Protein AF-A0A942QTT7-F1 (afdb_monomer_lite)

Foldseek 3Di:
DDDDPQVQVCVVQVDNAKDKDFLCVLVVLVLPDDDDDLEIEIEDQGDAAWDDRPNHIYGYDDDPDDDSDDDSLLSLLVCLQCLVVGPDDSVSSLVSSLVSVVVDPPVVNVVNCVGHHDPVSVVSVCVSVVD

Sequence (131 aa):
MPPTDERVVEGFLRDKAFLVFSPSSYNALGLGTTQLYNRTLVYNHKRHGVFRLGNRQFDFRVKPRFPKKLSPEFLFVDMLNNLDELAEDRDAVLVQAHSKMPTFDQPRLRKAVASFANMATRKLLRQWTGA

pLDDT: mean 93.73, std 6.2, range [53.69, 98.5]

Secondary structure (DSSP, 8-state):
-PPPHHHHHHHHHT-S--EEE-GGGGGGG-SS-------EEEEESS--EEEEETTEEEEEEE-S---SS--HHHHHHHHHHTGGG-SS-HHHHHHHHHHHGGGS-HHHHHHHHHHH--HHHHHHHHHHHT-

Structure (mmCIF, N/CA/C/O backbone):
data_AF-A0A942QTT7-F1
#
_entry.id   AF-A0A942QTT7-F1
#
loop_
_atom_site.group_PDB
_atom_site.id
_atom_site.type_symbol
_atom_site.label_atom_id
_atom_site.label_alt_id
_atom_site.label_comp_id
_atom_site.label_asym_id
_atom_site.label_entity_id
_atom_site.label_seq_id
_atom_site.pdbx_PDB_ins_code
_atom_site.Cartn_x
_atom_site.Cartn_y
_atom_site.Cartn_z
_atom_site.occupancy
_atom_site.B_iso_or_equiv
_atom_site.auth_seq_id
_atom_site.auth_comp_id
_atom_site.auth_asym_id
_atom_site.auth_atom_id
_atom_site.pdbx_PDB_model_num
ATOM 1 N N . MET A 1 1 ? 26.814 2.479 -9.575 1.00 71.56 1 MET A N 1
ATOM 2 C CA . MET A 1 1 ? 25.706 1.969 -8.735 1.00 71.56 1 MET A CA 1
ATOM 3 C C . MET A 1 1 ? 24.605 1.447 -9.646 1.00 71.56 1 MET A C 1
ATOM 5 O O . MET A 1 1 ? 24.405 2.059 -10.692 1.00 71.56 1 MET A O 1
ATOM 9 N N . PRO A 1 2 ? 23.931 0.333 -9.312 1.00 78.56 2 PRO A N 1
ATOM 10 C CA . PRO A 1 2 ? 22.769 -0.118 -10.074 1.00 78.56 2 PRO A CA 1
ATOM 11 C C . PRO A 1 2 ? 21.629 0.919 -10.003 1.00 78.56 2 PRO A C 1
ATOM 13 O O . PRO A 1 2 ? 21.565 1.686 -9.039 1.00 78.56 2 PRO A O 1
ATOM 16 N N . PRO A 1 3 ? 20.740 0.975 -11.011 1.00 85.69 3 PRO A N 1
ATOM 17 C CA . PRO A 1 3 ? 19.607 1.896 -11.008 1.00 85.69 3 PRO A CA 1
ATOM 18 C C . PRO A 1 3 ? 18.604 1.549 -9.899 1.00 85.69 3 PRO A C 1
ATOM 20 O O . PRO A 1 3 ? 18.376 0.374 -9.592 1.00 85.69 3 PRO A O 1
ATOM 23 N N . THR A 1 4 ? 17.952 2.572 -9.340 1.00 92.38 4 THR A N 1
ATOM 24 C CA . THR A 1 4 ? 16.880 2.375 -8.352 1.00 92.38 4 THR A CA 1
ATOM 25 C C . THR A 1 4 ? 15.690 1.626 -8.959 1.00 92.38 4 THR A C 1
ATOM 27 O O . THR A 1 4 ? 15.564 1.500 -10.185 1.00 92.38 4 THR A O 1
ATOM 30 N N . ASP A 1 5 ? 14.807 1.101 -8.110 1.00 92.75 5 ASP A N 1
ATOM 31 C CA . ASP A 1 5 ? 13.579 0.439 -8.557 1.00 92.75 5 ASP A CA 1
ATOM 32 C C . ASP A 1 5 ? 12.742 1.373 -9.442 1.00 92.75 5 ASP A C 1
ATOM 34 O O . ASP A 1 5 ? 12.336 0.986 -10.538 1.00 92.75 5 ASP A O 1
ATOM 38 N N . GLU A 1 6 ? 12.601 2.638 -9.043 1.00 94.38 6 GLU A N 1
ATOM 39 C CA . GLU A 1 6 ? 11.831 3.652 -9.765 1.00 94.38 6 GLU A CA 1
ATOM 40 C C . GLU A 1 6 ? 12.396 3.917 -11.159 1.00 94.38 6 GLU A C 1
ATOM 42 O O . GLU A 1 6 ? 11.639 3.998 -12.120 1.00 94.38 6 GLU A O 1
ATOM 47 N N . ARG A 1 7 ? 13.723 4.021 -11.304 1.00 94.75 7 ARG A N 1
ATOM 48 C CA . ARG A 1 7 ? 14.362 4.278 -12.608 1.00 94.75 7 ARG A CA 1
ATOM 49 C C . ARG A 1 7 ? 14.138 3.136 -13.595 1.00 94.75 7 ARG A C 1
ATOM 51 O O . ARG A 1 7 ? 13.912 3.381 -14.779 1.00 94.75 7 ARG A O 1
ATOM 58 N N . VAL A 1 8 ? 14.189 1.895 -13.116 1.00 94.75 8 VAL A N 1
ATOM 59 C CA . VAL A 1 8 ? 13.947 0.712 -13.954 1.00 94.75 8 VAL A CA 1
ATOM 60 C C . VAL A 1 8 ? 12.475 0.605 -14.342 1.00 94.75 8 VAL A C 1
ATOM 62 O O . VAL A 1 8 ? 12.168 0.369 -15.510 1.00 94.75 8 VAL A O 1
ATOM 65 N N . VAL A 1 9 ? 11.568 0.825 -13.388 1.00 96.31 9 VAL A N 1
ATOM 66 C CA . VAL A 1 9 ? 10.121 0.831 -13.637 1.00 96.31 9 VAL A CA 1
ATOM 67 C C . VAL A 1 9 ? 9.731 1.947 -14.612 1.00 96.31 9 VAL A C 1
ATOM 69 O O . VAL A 1 9 ? 8.965 1.698 -15.541 1.00 96.31 9 VAL A O 1
ATOM 72 N N . GLU A 1 10 ? 10.296 3.146 -14.464 1.00 96.62 10 GLU A N 1
ATOM 73 C CA . GLU A 1 10 ? 10.065 4.281 -15.365 1.00 96.62 10 GLU A CA 1
ATOM 74 C C . GLU A 1 10 ? 10.482 3.973 -16.803 1.00 96.62 10 GLU A C 1
ATOM 76 O O . GLU A 1 10 ? 9.7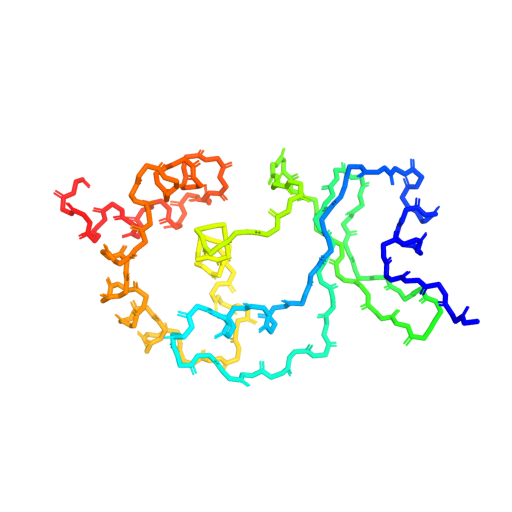15 4.228 -17.732 1.00 96.62 10 GLU A O 1
ATOM 81 N N . GLY A 1 11 ? 11.662 3.375 -16.997 1.00 95.94 11 GLY A N 1
ATOM 82 C CA . GLY A 1 11 ? 12.124 2.953 -18.321 1.00 95.94 11 GLY A CA 1
ATOM 83 C C . GLY A 1 11 ? 11.222 1.886 -18.947 1.00 95.94 11 GLY A C 1
ATOM 84 O O . GLY A 1 11 ? 10.911 1.960 -20.137 1.00 95.94 11 GLY A O 1
ATOM 85 N N . PHE A 1 12 ? 10.750 0.930 -18.141 1.00 96.44 12 PHE A N 1
ATOM 86 C CA . PHE A 1 12 ? 9.858 -0.139 -18.592 1.00 96.44 12 PHE A CA 1
ATOM 87 C C . PHE A 1 12 ? 8.458 0.371 -18.967 1.00 96.44 12 PHE A C 1
ATOM 89 O O . PHE A 1 12 ? 7.931 0.023 -20.025 1.00 96.44 12 PHE A O 1
ATOM 96 N N . LEU A 1 13 ? 7.854 1.225 -18.134 1.00 97.25 13 LEU A N 1
ATOM 97 C CA . LEU A 1 13 ? 6.524 1.796 -18.385 1.00 97.25 13 LEU A CA 1
ATOM 98 C C . LEU A 1 13 ? 6.536 2.952 -19.393 1.00 97.25 13 LEU A C 1
ATOM 100 O O . LEU A 1 13 ? 5.475 3.310 -19.922 1.00 97.25 13 LEU A O 1
ATOM 104 N N . ARG A 1 14 ? 7.710 3.559 -19.624 1.00 96.81 14 ARG A N 1
ATOM 105 C CA . ARG A 1 14 ? 7.869 4.854 -20.304 1.00 96.81 14 ARG A CA 1
ATOM 106 C C . ARG A 1 14 ? 6.895 5.880 -19.716 1.00 96.81 14 ARG A C 1
ATOM 108 O O . ARG A 1 14 ? 6.089 6.483 -20.426 1.00 96.81 14 ARG A O 1
ATOM 115 N N . ASP A 1 15 ? 6.879 5.969 -18.389 1.00 95.81 15 ASP A N 1
ATOM 116 C CA . ASP A 1 15 ? 5.944 6.784 -17.609 1.00 95.81 15 ASP A CA 1
ATOM 117 C C . ASP A 1 15 ? 6.546 7.158 -16.259 1.00 95.81 15 ASP A C 1
ATOM 119 O O . ASP A 1 15 ? 7.376 6.422 -15.744 1.00 95.81 15 ASP A O 1
ATOM 123 N N . LYS A 1 16 ? 6.061 8.245 -15.660 1.00 95.50 16 LYS A N 1
ATOM 124 C CA . LYS A 1 16 ? 6.366 8.674 -14.287 1.00 95.50 16 LYS A CA 1
ATOM 125 C C . LYS A 1 16 ? 5.173 8.512 -13.339 1.00 95.50 16 LYS A C 1
ATOM 127 O O . LYS A 1 16 ? 5.325 8.678 -12.132 1.00 95.50 16 LYS A O 1
ATOM 132 N N . ALA A 1 17 ? 3.980 8.220 -13.863 1.00 96.62 17 ALA A N 1
ATOM 133 C CA . ALA A 1 17 ? 2.775 7.979 -13.079 1.00 96.62 17 ALA A CA 1
ATOM 134 C C . ALA A 1 17 ? 2.718 6.520 -12.606 1.00 96.62 17 ALA A C 1
ATOM 136 O O . ALA A 1 17 ? 1.996 5.691 -13.163 1.00 96.62 17 ALA A O 1
ATOM 137 N N . PHE A 1 18 ? 3.496 6.212 -11.572 1.00 98.00 18 PHE A N 1
ATOM 138 C CA . PHE A 1 18 ? 3.481 4.922 -10.893 1.00 98.00 18 PHE A CA 1
ATOM 139 C C . PHE A 1 18 ? 3.862 5.082 -9.415 1.00 98.00 18 PHE A C 1
ATOM 141 O O . PHE A 1 18 ? 4.403 6.111 -9.008 1.00 98.00 18 PHE A O 1
ATOM 148 N N . LEU A 1 19 ? 3.583 4.058 -8.614 1.00 98.25 19 LEU A N 1
ATOM 149 C CA . LEU A 1 19 ? 3.991 3.958 -7.215 1.00 98.25 19 LEU A CA 1
ATOM 150 C C . LEU A 1 19 ? 4.681 2.610 -7.000 1.00 98.25 19 LEU A C 1
ATOM 152 O O . LEU A 1 19 ? 4.097 1.572 -7.304 1.00 98.25 19 LEU A O 1
ATOM 156 N N . VAL A 1 20 ? 5.909 2.641 -6.480 1.00 97.38 20 VAL A N 1
ATOM 157 C CA . VAL A 1 20 ? 6.723 1.454 -6.180 1.00 97.38 20 VAL A CA 1
ATOM 158 C C . VAL A 1 20 ? 6.865 1.314 -4.672 1.00 97.38 20 VAL A C 1
ATOM 160 O O . VAL A 1 20 ? 7.218 2.286 -4.007 1.00 97.38 20 VAL A O 1
ATOM 163 N N . PHE A 1 21 ? 6.580 0.131 -4.131 1.00 96.56 21 PHE A N 1
ATOM 164 C CA . PHE A 1 21 ? 6.786 -0.174 -2.712 1.00 96.56 21 PHE A CA 1
ATOM 165 C C . PHE A 1 21 ? 6.783 -1.686 -2.450 1.00 96.56 21 PHE A C 1
ATOM 167 O O . PHE A 1 21 ? 6.323 -2.472 -3.276 1.00 96.56 21 PHE A O 1
ATOM 174 N N . SER A 1 22 ? 7.289 -2.103 -1.290 1.00 94.19 22 SER A N 1
ATOM 175 C CA . SER A 1 22 ? 7.182 -3.489 -0.815 1.00 94.19 22 SER A CA 1
ATOM 176 C C . SER A 1 22 ? 5.993 -3.612 0.143 1.00 94.19 22 SER A C 1
ATOM 178 O O . SER A 1 22 ? 5.782 -2.699 0.942 1.00 94.19 22 SER A O 1
ATOM 180 N N . PRO A 1 23 ? 5.264 -4.743 0.171 1.00 93.56 23 PRO A N 1
ATOM 181 C CA . PRO A 1 23 ? 4.276 -4.998 1.221 1.00 93.56 23 PRO A CA 1
ATOM 182 C C . PRO A 1 23 ? 4.875 -4.947 2.636 1.00 93.56 23 PRO A C 1
ATOM 184 O O . PRO A 1 23 ? 4.173 -4.619 3.584 1.00 93.56 23 PRO A O 1
ATOM 187 N N . SER A 1 24 ? 6.191 -5.147 2.786 1.00 93.81 24 SER A N 1
ATOM 188 C CA . SER A 1 24 ? 6.891 -4.950 4.068 1.00 93.81 24 SER A CA 1
ATOM 189 C C . SER A 1 24 ? 6.742 -3.521 4.619 1.00 93.81 24 SER A C 1
ATOM 191 O O . SER A 1 24 ? 6.927 -3.292 5.811 1.00 93.81 24 SER A O 1
ATOM 193 N N . SER A 1 25 ? 6.380 -2.537 3.784 1.00 95.31 25 SER A N 1
ATOM 194 C CA . SER A 1 25 ? 6.052 -1.179 4.232 1.00 95.31 25 SER A CA 1
ATOM 195 C C . SER A 1 25 ? 4.847 -1.131 5.180 1.00 95.31 25 SER A C 1
ATOM 19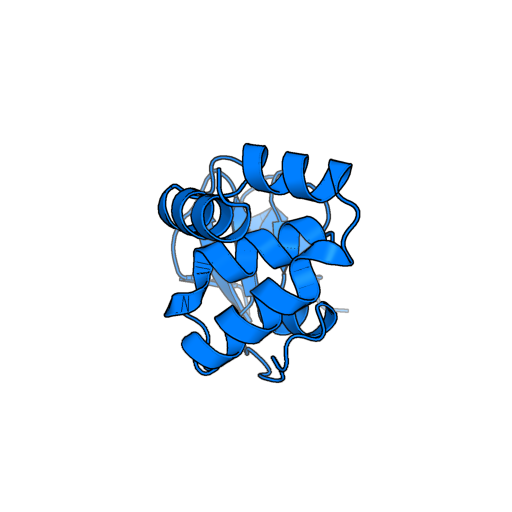7 O O . SER A 1 25 ? 4.739 -0.173 5.944 1.00 95.31 25 SER A O 1
ATOM 199 N N . TYR A 1 26 ? 3.978 -2.150 5.199 1.00 95.25 26 TYR A N 1
ATOM 200 C CA . TYR A 1 26 ? 2.892 -2.249 6.181 1.00 95.25 26 TYR A CA 1
ATOM 201 C C . TYR A 1 26 ? 3.402 -2.379 7.620 1.00 95.25 26 TYR A C 1
ATOM 203 O O . TYR A 1 26 ? 2.722 -1.932 8.538 1.00 95.25 26 TYR A O 1
ATOM 211 N N . ASN A 1 27 ? 4.634 -2.852 7.832 1.00 93.44 27 ASN A N 1
ATOM 212 C CA . ASN A 1 27 ? 5.234 -2.971 9.167 1.00 93.44 27 ASN A CA 1
ATOM 213 C C . ASN A 1 27 ? 5.362 -1.608 9.866 1.00 93.44 27 ASN A C 1
ATOM 215 O O . ASN A 1 27 ? 5.258 -1.524 11.089 1.00 93.44 27 ASN A O 1
ATOM 219 N N . ALA A 1 28 ? 5.479 -0.516 9.100 1.00 92.88 28 ALA A N 1
ATOM 220 C CA . ALA A 1 28 ? 5.461 0.844 9.640 1.00 92.88 28 ALA A CA 1
ATOM 221 C C . ALA A 1 28 ? 4.119 1.215 10.300 1.00 92.88 28 ALA A C 1
ATOM 223 O O . ALA A 1 28 ? 4.065 2.138 11.111 1.00 92.88 28 ALA A O 1
ATOM 224 N N . LEU A 1 29 ? 3.037 0.494 9.985 1.00 94.19 29 LEU A N 1
ATOM 225 C CA . LEU A 1 29 ? 1.742 0.660 10.636 1.00 94.19 29 LEU A CA 1
ATOM 226 C C . LEU A 1 29 ? 1.723 0.052 12.035 1.00 94.19 29 LEU A C 1
ATOM 228 O O . LEU A 1 29 ? 0.794 0.350 12.768 1.00 94.19 29 LEU A O 1
ATOM 232 N N . GLY A 1 30 ? 2.697 -0.775 12.434 1.00 89.69 30 GLY A N 1
ATOM 233 C CA . GLY A 1 30 ? 2.765 -1.387 13.765 1.00 89.69 30 GLY A CA 1
ATOM 234 C C . GLY A 1 30 ? 1.500 -2.167 14.134 1.00 89.69 30 GLY A C 1
ATOM 235 O O . GLY A 1 30 ? 0.932 -1.919 15.196 1.00 89.69 30 GLY A O 1
ATOM 236 N N . LEU A 1 31 ? 1.034 -3.026 13.221 1.00 87.06 31 LEU A N 1
ATOM 237 C CA . LEU A 1 31 ? -0.171 -3.862 13.354 1.00 87.06 31 LEU A CA 1
ATOM 238 C C . LEU A 1 31 ? 0.161 -5.330 13.671 1.00 87.06 31 LEU A C 1
ATOM 240 O O . LEU A 1 31 ? -0.664 -6.211 13.465 1.00 87.06 31 LEU A O 1
ATOM 244 N N . GLY A 1 32 ? 1.392 -5.602 14.114 1.00 79.00 32 GLY A N 1
ATOM 245 C CA . GLY A 1 32 ? 1.902 -6.967 14.269 1.00 79.00 32 GLY A CA 1
ATOM 246 C C . GLY A 1 32 ? 2.362 -7.612 12.957 1.00 79.00 32 GLY A C 1
ATOM 247 O O . GLY A 1 32 ? 2.851 -8.738 12.983 1.00 79.00 32 GLY A O 1
ATOM 248 N N . THR A 1 33 ? 2.280 -6.901 11.825 1.00 78.31 33 THR A N 1
ATOM 249 C CA . THR A 1 33 ? 2.920 -7.334 10.578 1.00 78.31 33 THR A CA 1
ATOM 250 C C . THR A 1 33 ? 4.434 -7.220 10.740 1.00 78.31 33 THR A C 1
ATOM 252 O O . THR A 1 33 ? 4.969 -6.169 11.107 1.00 78.31 33 THR A O 1
ATOM 255 N N . THR A 1 34 ? 5.128 -8.332 10.528 1.00 80.12 34 THR A N 1
ATOM 256 C CA . THR A 1 34 ? 6.594 -8.418 10.636 1.00 80.12 34 THR A CA 1
ATOM 257 C C . THR A 1 34 ? 7.207 -9.154 9.454 1.00 80.12 34 THR A C 1
ATOM 259 O O . THR A 1 34 ? 8.433 -9.208 9.335 1.00 80.12 34 THR A O 1
ATOM 262 N N . GLN A 1 35 ? 6.378 -9.674 8.542 1.00 83.19 35 GLN A N 1
ATOM 263 C CA . GLN A 1 35 ? 6.857 -10.424 7.400 1.00 83.19 35 GLN A CA 1
ATOM 264 C C . GLN A 1 35 ? 7.710 -9.531 6.492 1.00 83.19 35 GLN A C 1
ATOM 266 O O . GLN A 1 35 ? 7.350 -8.401 6.145 1.00 83.19 35 GLN A O 1
ATOM 271 N N . LEU A 1 36 ? 8.856 -10.074 6.080 1.00 85.38 36 LEU A N 1
ATOM 272 C CA . LEU A 1 36 ? 9.666 -9.512 5.010 1.00 85.38 36 LEU A CA 1
ATOM 273 C 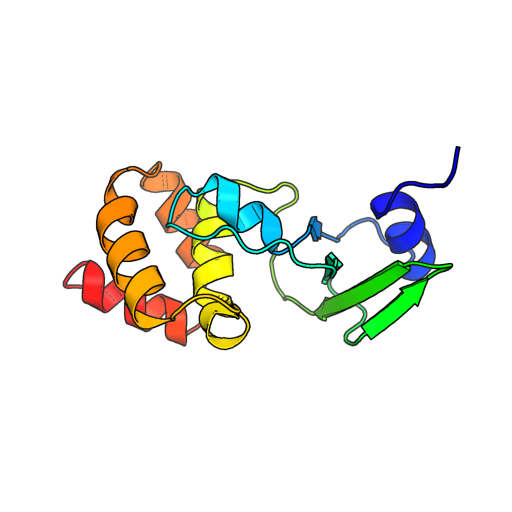C . LEU A 1 36 ? 9.212 -10.128 3.690 1.00 85.38 36 LEU A C 1
ATOM 275 O O . LEU A 1 36 ? 9.365 -11.327 3.449 1.00 85.38 36 LEU A O 1
ATOM 279 N N . TYR A 1 37 ? 8.622 -9.298 2.840 1.00 85.31 37 TYR A N 1
ATOM 280 C CA . TYR A 1 37 ? 8.144 -9.693 1.525 1.00 85.31 37 TYR A CA 1
ATOM 281 C C . TYR A 1 37 ? 9.236 -9.474 0.487 1.00 85.31 37 TYR A C 1
ATOM 283 O O . TYR A 1 37 ? 9.592 -8.335 0.180 1.00 85.31 37 TYR A O 1
ATOM 291 N N . ASN A 1 38 ? 9.700 -10.559 -0.132 1.00 85.25 38 ASN A N 1
ATOM 292 C CA . ASN A 1 38 ? 10.610 -10.500 -1.276 1.00 85.25 38 ASN A CA 1
ATOM 293 C C . ASN A 1 38 ? 9.853 -10.227 -2.594 1.00 85.25 38 ASN A C 1
ATOM 295 O O . ASN A 1 38 ? 10.011 -10.943 -3.581 1.00 85.25 38 ASN A O 1
ATOM 299 N N . ARG A 1 39 ? 8.967 -9.222 -2.590 1.00 87.31 39 ARG A N 1
ATOM 300 C CA . ARG A 1 39 ? 8.254 -8.731 -3.777 1.00 87.31 39 ARG A CA 1
ATOM 301 C C . ARG A 1 39 ? 8.143 -7.210 -3.743 1.00 87.31 39 ARG A C 1
ATOM 303 O O . ARG A 1 39 ? 7.931 -6.626 -2.677 1.00 87.31 39 ARG A O 1
ATOM 310 N N . THR A 1 40 ? 8.217 -6.596 -4.919 1.00 95.00 40 THR A N 1
ATOM 311 C CA . THR A 1 40 ? 7.976 -5.163 -5.113 1.00 95.00 40 THR A CA 1
ATOM 312 C C . THR A 1 40 ? 6.696 -4.972 -5.917 1.00 95.00 40 THR A C 1
ATOM 314 O O . THR A 1 40 ? 6.588 -5.460 -7.042 1.00 95.00 40 THR A O 1
ATOM 317 N N . LEU A 1 41 ? 5.726 -4.261 -5.345 1.00 97.31 41 LEU A N 1
ATOM 318 C CA . LEU A 1 41 ? 4.495 -3.872 -6.022 1.00 97.31 41 LEU A CA 1
ATOM 319 C C . LEU A 1 41 ? 4.727 -2.603 -6.844 1.00 97.31 41 LEU A C 1
ATOM 321 O O . LEU A 1 41 ? 5.402 -1.673 -6.396 1.00 97.31 41 LEU A O 1
ATOM 325 N N . VAL A 1 42 ? 4.127 -2.553 -8.033 1.00 98.38 42 VAL A N 1
ATOM 326 C CA . VAL A 1 42 ? 4.144 -1.385 -8.918 1.00 98.38 42 VAL A CA 1
ATOM 327 C C . VAL A 1 42 ? 2.722 -1.022 -9.327 1.00 98.38 42 VAL A C 1
ATOM 329 O O . VAL A 1 42 ? 2.158 -1.582 -10.273 1.00 98.38 42 VAL A O 1
ATOM 332 N N . TYR A 1 43 ? 2.132 -0.048 -8.640 1.00 98.50 43 TYR A N 1
ATOM 333 C CA . TYR A 1 43 ? 0.832 0.490 -9.039 1.00 98.50 43 TYR A CA 1
ATOM 334 C C . TYR A 1 43 ? 1.019 1.455 -10.198 1.00 98.50 43 TYR A C 1
ATOM 336 O O . TYR A 1 43 ? 1.861 2.348 -10.144 1.00 98.50 43 TYR A O 1
ATOM 344 N N . ASN A 1 44 ? 0.273 1.237 -11.275 1.00 98.50 44 ASN A N 1
ATOM 345 C CA . ASN A 1 44 ? 0.411 1.986 -12.518 1.00 98.50 44 ASN A CA 1
ATOM 346 C C . ASN A 1 44 ? -0.906 1.963 -13.318 1.00 98.50 44 ASN A C 1
ATOM 348 O O . ASN A 1 44 ? -1.896 1.384 -12.877 1.00 98.50 44 ASN A O 1
ATOM 352 N N . HIS A 1 45 ? -0.921 2.57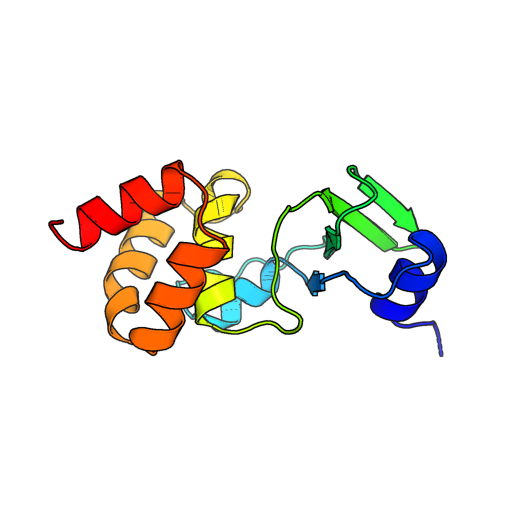8 -14.502 1.00 98.06 45 HIS A N 1
ATOM 353 C CA . HIS A 1 45 ? -2.104 2.637 -15.376 1.00 98.06 45 HIS A CA 1
ATOM 354 C C . HIS A 1 45 ? -1.978 1.825 -16.679 1.00 98.06 45 HIS A C 1
ATOM 356 O O . HIS A 1 45 ? -2.895 1.837 -17.493 1.00 98.06 45 HIS A O 1
ATOM 362 N N . LYS A 1 46 ? -0.842 1.161 -16.929 1.00 97.31 46 LYS A N 1
ATOM 363 C CA . LYS A 1 46 ? -0.446 0.676 -18.267 1.00 97.31 46 LYS A CA 1
ATOM 364 C C . LYS A 1 46 ? -0.248 -0.832 -18.383 1.00 97.31 46 LYS A C 1
ATOM 366 O O . LYS A 1 46 ? -0.407 -1.376 -19.476 1.00 97.31 46 LYS A O 1
ATOM 371 N N . ARG A 1 47 ? 0.218 -1.492 -17.326 1.00 97.62 47 ARG A N 1
ATOM 372 C CA . ARG A 1 47 ? 0.667 -2.889 -17.341 1.00 97.62 47 ARG A CA 1
ATOM 373 C C . ARG A 1 47 ? 0.209 -3.600 -16.077 1.00 97.62 47 ARG A C 1
ATOM 375 O O . ARG A 1 47 ? 0.301 -3.050 -14.980 1.00 97.62 47 ARG A O 1
ATOM 382 N N . HIS A 1 48 ? -0.264 -4.826 -16.255 1.00 98.25 48 HIS A N 1
ATOM 383 C CA . HIS A 1 48 ? -0.601 -5.747 -15.179 1.00 98.25 48 HIS A CA 1
ATOM 384 C C . HIS A 1 48 ? 0.222 -7.027 -15.351 1.00 98.25 48 HIS A C 1
ATOM 386 O O . HIS A 1 48 ? 0.455 -7.443 -16.487 1.00 98.25 48 HIS A O 1
ATOM 392 N N . GLY A 1 49 ? 0.640 -7.639 -14.248 1.00 97.56 49 GLY A N 1
ATOM 393 C CA . GLY A 1 49 ? 1.348 -8.915 -14.231 1.00 97.56 49 GLY A CA 1
ATOM 394 C C . GLY A 1 49 ? 2.728 -8.836 -13.588 1.00 97.56 49 GLY A C 1
ATOM 395 O O . GLY A 1 49 ? 3.225 -7.766 -13.235 1.00 97.56 49 GLY A O 1
ATOM 396 N N . VAL A 1 50 ? 3.355 -9.998 -13.441 1.00 97.12 50 VAL A N 1
ATOM 397 C CA . VAL A 1 50 ? 4.677 -10.123 -12.828 1.00 97.12 50 VAL A CA 1
ATOM 398 C C . VAL A 1 50 ? 5.755 -10.058 -13.907 1.00 97.12 50 VAL A C 1
ATOM 400 O O . VAL A 1 50 ? 5.760 -10.860 -14.837 1.00 97.12 50 VAL A O 1
ATOM 403 N N . PHE A 1 51 ? 6.691 -9.119 -13.773 1.00 96.44 51 PHE A N 1
ATOM 404 C CA . PHE A 1 51 ? 7.791 -8.917 -14.716 1.00 96.44 51 PHE A CA 1
ATOM 405 C C . PHE A 1 51 ? 9.138 -8.996 -14.004 1.00 96.44 51 PHE A C 1
ATOM 407 O O . PHE A 1 51 ? 9.327 -8.435 -12.923 1.00 96.44 51 PHE A O 1
ATOM 414 N N . ARG A 1 52 ? 10.106 -9.662 -14.638 1.00 93.94 52 ARG A N 1
ATOM 415 C CA . ARG A 1 52 ? 11.496 -9.688 -14.177 1.00 93.94 52 ARG A CA 1
ATOM 416 C C . ARG A 1 52 ? 12.298 -8.632 -14.931 1.00 93.94 52 ARG A C 1
ATOM 418 O O . ARG A 1 52 ? 12.458 -8.736 -16.143 1.00 93.94 52 ARG A O 1
ATOM 425 N N . LEU A 1 53 ? 12.790 -7.617 -14.221 1.00 91.88 53 LEU A N 1
ATOM 426 C CA . LEU A 1 53 ? 13.591 -6.529 -14.787 1.00 91.88 53 LEU A CA 1
ATOM 427 C C . LEU A 1 53 ? 15.001 -6.606 -14.190 1.00 91.88 53 LEU A C 1
ATOM 429 O O . LEU A 1 53 ? 15.225 -6.256 -13.028 1.00 91.88 53 LEU A O 1
ATOM 433 N N . GLY A 1 54 ? 15.946 -7.135 -14.972 1.00 86.62 54 GLY A N 1
ATOM 434 C CA . GLY A 1 54 ? 17.257 -7.544 -14.466 1.00 86.62 54 GLY A CA 1
ATOM 435 C C . GLY A 1 54 ? 17.131 -8.746 -13.523 1.00 86.62 54 GLY A C 1
ATOM 436 O O . GLY A 1 54 ? 16.534 -9.759 -13.883 1.00 86.62 54 GLY A O 1
ATOM 437 N N . ASN A 1 55 ? 17.654 -8.619 -12.302 1.00 86.12 55 ASN A N 1
ATOM 438 C CA . ASN A 1 55 ? 17.586 -9.669 -11.275 1.00 86.12 55 ASN A CA 1
ATOM 439 C C . ASN A 1 55 ? 16.436 -9.482 -10.273 1.00 86.12 55 ASN A C 1
ATOM 441 O O . ASN A 1 55 ? 16.344 -10.238 -9.312 1.00 86.12 55 ASN A O 1
ATOM 445 N N . ARG A 1 56 ? 15.560 -8.493 -10.489 1.00 88.62 56 ARG A N 1
ATOM 446 C CA . ARG A 1 56 ? 14.441 -8.178 -9.592 1.00 88.62 56 ARG A CA 1
ATOM 447 C C . ARG A 1 56 ? 13.112 -8.561 -10.223 1.00 88.62 56 ARG A C 1
ATOM 449 O O . ARG A 1 56 ? 12.937 -8.426 -11.436 1.00 88.62 56 ARG A O 1
ATOM 456 N N . GLN A 1 57 ? 12.178 -8.998 -9.390 1.00 92.81 57 GLN A N 1
ATOM 457 C CA . GLN A 1 57 ? 10.808 -9.293 -9.786 1.00 92.81 57 GLN A CA 1
ATOM 458 C C . GLN A 1 57 ? 9.876 -8.188 -9.282 1.00 92.81 57 GLN A C 1
ATOM 460 O O . GLN A 1 57 ? 9.952 -7.776 -8.126 1.00 92.81 57 GLN A O 1
ATOM 465 N N . PHE A 1 58 ? 9.002 -7.721 -10.166 1.00 96.94 58 PHE A N 1
ATOM 466 C CA . PHE A 1 58 ? 8.028 -6.673 -9.903 1.00 96.94 58 PHE A CA 1
ATOM 467 C C . PHE A 1 58 ? 6.629 -7.186 -10.219 1.00 96.94 58 PHE A C 1
ATOM 469 O O . PHE A 1 58 ? 6.397 -7.717 -11.304 1.00 96.94 58 PHE A O 1
ATOM 476 N N . ASP A 1 59 ? 5.700 -6.987 -9.297 1.00 97.56 59 ASP A N 1
ATOM 477 C CA . ASP A 1 59 ? 4.277 -7.255 -9.483 1.00 97.56 59 ASP A CA 1
ATOM 478 C C . ASP A 1 59 ? 3.588 -5.945 -9.885 1.00 97.56 59 ASP A C 1
ATOM 480 O O . ASP A 1 59 ? 3.340 -5.055 -9.065 1.00 97.56 59 ASP A O 1
ATOM 484 N N . PHE A 1 60 ? 3.347 -5.792 -11.186 1.00 98.38 60 PHE A N 1
ATOM 485 C CA . PHE A 1 60 ? 2.672 -4.629 -11.735 1.00 98.38 60 PHE A CA 1
ATOM 486 C C . PHE A 1 60 ? 1.165 -4.792 -11.595 1.00 98.38 60 PHE A C 1
ATOM 488 O O . PHE A 1 60 ? 0.571 -5.732 -12.123 1.00 98.38 60 PHE A O 1
ATOM 495 N N . ARG A 1 61 ? 0.519 -3.810 -10.966 1.00 98.00 61 ARG A N 1
ATOM 496 C CA . ARG A 1 61 ? -0.934 -3.781 -10.804 1.00 98.00 61 ARG A CA 1
ATOM 497 C C . ARG A 1 61 ? -1.510 -2.518 -11.408 1.00 98.00 61 ARG A C 1
ATOM 499 O O . ARG A 1 61 ? -1.172 -1.405 -11.007 1.00 98.00 61 ARG A O 1
ATOM 506 N N . VAL A 1 62 ? -2.431 -2.699 -12.347 1.00 98.00 62 VAL A N 1
ATOM 507 C CA . VAL A 1 62 ? -3.240 -1.594 -12.853 1.00 98.00 62 VAL A CA 1
ATOM 508 C C . VAL A 1 62 ? -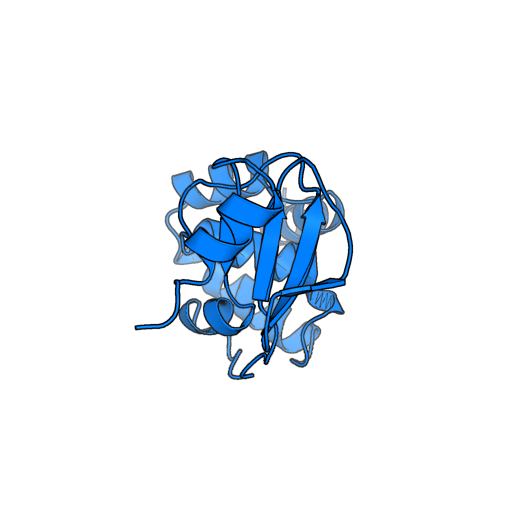4.216 -1.165 -11.762 1.00 98.00 62 VAL A C 1
ATOM 510 O O . VAL A 1 62 ? -5.104 -1.924 -11.378 1.00 98.00 62 VAL A O 1
ATOM 513 N N . LYS A 1 63 ? -4.036 0.049 -11.244 1.00 96.94 63 LYS A N 1
ATOM 514 C CA . LYS A 1 63 ? -4.919 0.660 -10.246 1.00 96.94 63 LYS A CA 1
ATOM 515 C C . LYS A 1 63 ? -5.416 1.986 -10.814 1.00 96.94 63 LYS A C 1
ATOM 517 O O . LYS A 1 63 ? -4.586 2.782 -11.235 1.00 96.94 63 LYS A O 1
ATOM 522 N N . PRO A 1 64 ? -6.729 2.272 -10.801 1.00 94.38 64 PRO A N 1
ATOM 523 C CA . PRO A 1 64 ? -7.254 3.522 -11.357 1.00 94.38 64 PRO A CA 1
ATOM 524 C C . PRO A 1 64 ? -6.785 4.761 -10.582 1.00 94.38 64 PRO A C 1
ATOM 526 O O . PRO A 1 64 ? -6.834 5.871 -11.105 1.00 94.38 64 PRO A O 1
ATOM 529 N N . ARG A 1 65 ? -6.394 4.588 -9.312 1.00 95.75 65 ARG A N 1
ATOM 530 C CA . ARG A 1 65 ? -5.911 5.649 -8.426 1.00 95.75 65 ARG A CA 1
ATOM 531 C C . ARG A 1 65 ? -4.864 5.097 -7.464 1.00 95.75 65 ARG A C 1
ATOM 533 O O . ARG A 1 65 ? -5.042 4.013 -6.915 1.00 95.75 65 ARG A O 1
ATOM 540 N N . PHE A 1 66 ? -3.821 5.882 -7.226 1.00 97.56 66 PHE A N 1
ATOM 541 C CA . PHE A 1 66 ? -2.798 5.680 -6.197 1.00 97.56 66 PHE A CA 1
ATOM 542 C C . PHE A 1 66 ? -2.141 7.038 -5.877 1.00 97.56 66 PHE A C 1
ATOM 544 O O . PHE A 1 66 ? -2.190 7.951 -6.710 1.00 97.56 66 PHE A O 1
ATOM 551 N N . PRO A 1 67 ? -1.573 7.237 -4.676 1.00 97.31 67 PRO A N 1
ATOM 552 C CA . PRO A 1 67 ? -0.901 8.483 -4.329 1.00 97.31 67 PRO A CA 1
ATOM 553 C C . PRO A 1 67 ? 0.495 8.571 -4.963 1.00 97.31 67 PRO A C 1
ATOM 555 O O . PRO A 1 67 ? 1.089 7.570 -5.349 1.00 97.31 67 PRO A O 1
ATOM 558 N N . LYS A 1 68 ? 1.062 9.783 -5.010 1.00 94.44 68 LYS A N 1
ATOM 559 C CA . LYS A 1 68 ? 2.449 10.007 -5.468 1.00 94.44 68 LYS A CA 1
ATOM 560 C C . LYS A 1 68 ? 3.509 9.530 -4.469 1.00 94.44 68 LYS A C 1
ATOM 562 O O . LYS A 1 68 ? 4.655 9.326 -4.847 1.00 94.44 68 LYS A O 1
ATOM 567 N N . LYS A 1 69 ? 3.153 9.454 -3.186 1.00 94.81 69 LYS A N 1
ATOM 568 C CA . LYS A 1 69 ? 4.021 9.040 -2.079 1.00 94.81 69 LYS A CA 1
ATOM 569 C C . LYS A 1 69 ? 3.201 8.225 -1.092 1.00 94.81 69 LYS A C 1
ATOM 571 O O . LYS A 1 69 ? 2.003 8.472 -0.947 1.00 94.81 69 LYS A O 1
ATOM 576 N N . LEU A 1 70 ? 3.857 7.299 -0.405 1.00 97.00 70 LEU A N 1
ATOM 577 C CA . LEU A 1 70 ? 3.234 6.543 0.673 1.00 97.00 70 LEU A CA 1
ATOM 578 C C . LEU A 1 70 ? 2.877 7.470 1.838 1.00 97.00 70 LEU A C 1
ATOM 580 O O . LEU A 1 70 ? 3.627 8.388 2.173 1.00 97.00 70 LEU A O 1
ATOM 584 N N . SER A 1 71 ? 1.737 7.198 2.462 1.00 97.75 71 SER A N 1
ATOM 585 C CA . SER A 1 71 ? 1.375 7.728 3.774 1.00 97.75 71 SER A CA 1
ATOM 586 C C . SER A 1 71 ? 0.865 6.581 4.648 1.00 97.75 71 SER A C 1
ATOM 588 O O . SER A 1 71 ? 0.420 5.569 4.093 1.00 97.75 71 SER A O 1
ATOM 590 N N . PRO A 1 72 ? 0.889 6.721 5.984 1.00 97.62 72 PRO A N 1
ATOM 591 C CA . PRO A 1 72 ? 0.311 5.724 6.880 1.00 97.62 72 PRO A CA 1
ATOM 592 C C . PRO A 1 72 ? -1.150 5.400 6.536 1.00 97.62 72 PRO A C 1
ATOM 594 O O . PRO A 1 72 ? -1.527 4.237 6.482 1.00 97.62 72 PRO A O 1
ATOM 597 N N . GLU A 1 73 ? -1.964 6.405 6.210 1.00 98.25 73 GLU A N 1
ATOM 598 C CA . GLU A 1 73 ? -3.381 6.213 5.876 1.00 98.25 73 GLU A CA 1
ATOM 599 C C . GLU A 1 73 ? -3.578 5.478 4.549 1.00 98.25 73 GLU A C 1
ATOM 601 O O . GLU A 1 73 ? -4.476 4.646 4.429 1.00 98.25 73 GLU A O 1
ATOM 606 N N . PHE A 1 74 ? -2.742 5.765 3.545 1.00 98.31 74 PHE A N 1
ATOM 607 C CA . PHE A 1 74 ? -2.767 5.005 2.298 1.00 98.31 74 PHE A CA 1
ATOM 608 C C . PHE A 1 74 ? -2.356 3.554 2.537 1.00 98.31 74 PHE A C 1
ATOM 610 O O . PHE A 1 74 ? -3.063 2.660 2.090 1.00 98.31 74 PHE A O 1
ATOM 617 N N . LEU A 1 75 ? -1.251 3.323 3.252 1.00 97.75 75 LEU A N 1
ATOM 618 C CA . LEU A 1 75 ? -0.764 1.978 3.555 1.00 97.75 75 LEU A CA 1
ATOM 619 C C . LEU A 1 75 ? -1.796 1.178 4.351 1.00 97.75 75 LEU A C 1
ATOM 621 O O . LEU A 1 75 ? -1.984 0.005 4.064 1.00 97.75 75 LEU A O 1
ATOM 625 N N . PHE A 1 76 ? -2.501 1.805 5.293 1.00 97.94 76 PHE A N 1
ATOM 626 C CA . PHE A 1 76 ? -3.587 1.169 6.034 1.00 97.94 76 PHE A CA 1
ATOM 627 C C . PHE A 1 76 ? -4.717 0.708 5.107 1.00 97.94 76 PHE A C 1
ATOM 629 O O . PHE A 1 76 ? -5.105 -0.457 5.126 1.00 97.94 76 PHE A O 1
ATOM 636 N N . VAL A 1 77 ? -5.216 1.601 4.245 1.00 98.12 77 VAL A N 1
ATOM 637 C CA . VAL A 1 77 ? -6.273 1.261 3.279 1.00 98.12 77 VAL A CA 1
ATOM 638 C C . VAL A 1 77 ? -5.799 0.208 2.281 1.00 98.12 77 VAL A C 1
ATOM 640 O O . VAL A 1 77 ? -6.556 -0.697 1.937 1.00 98.12 77 VAL A O 1
ATOM 643 N N . ASP A 1 78 ? -4.559 0.311 1.813 1.00 97.94 78 ASP A N 1
ATOM 644 C CA . ASP A 1 78 ? -4.010 -0.623 0.840 1.00 97.94 78 ASP A CA 1
ATOM 645 C C . ASP A 1 78 ? -3.739 -2.001 1.448 1.00 97.94 78 ASP A C 1
ATOM 647 O O . ASP A 1 78 ? -4.054 -3.009 0.825 1.00 97.94 78 ASP A O 1
ATOM 651 N N . MET A 1 79 ? -3.279 -2.072 2.696 1.00 96.75 79 MET A N 1
ATOM 652 C CA . MET A 1 79 ? -3.183 -3.329 3.433 1.00 96.75 79 MET A CA 1
ATOM 653 C C . MET A 1 79 ? -4.555 -4.009 3.506 1.00 96.75 79 MET A C 1
ATOM 655 O O . MET A 1 79 ? -4.680 -5.166 3.120 1.00 96.75 79 MET A O 1
ATOM 659 N N . LEU A 1 80 ? -5.607 -3.270 3.890 1.00 97.12 80 LEU A N 1
ATOM 660 C CA . LEU A 1 80 ? -6.980 -3.789 3.924 1.00 97.12 80 LEU A CA 1
ATOM 661 C C . LEU A 1 80 ? -7.500 -4.220 2.542 1.00 97.12 80 LEU A C 1
ATOM 663 O O . LEU A 1 80 ? -8.296 -5.153 2.451 1.00 97.12 80 LEU A O 1
ATOM 667 N N . ASN A 1 81 ? -7.075 -3.553 1.466 1.00 97.31 81 ASN A N 1
ATOM 668 C CA . ASN A 1 81 ? -7.429 -3.931 0.095 1.00 97.31 81 ASN A CA 1
ATOM 669 C C . ASN A 1 81 ? -6.791 -5.260 -0.344 1.00 97.31 81 ASN A C 1
ATOM 671 O O . ASN A 1 81 ? -7.315 -5.878 -1.270 1.00 97.31 81 ASN A O 1
ATOM 675 N N . ASN A 1 82 ? -5.656 -5.648 0.249 1.00 95.19 82 ASN A N 1
ATOM 676 C CA . ASN A 1 82 ? -4.852 -6.804 -0.158 1.00 95.19 82 ASN A CA 1
ATOM 677 C C . ASN A 1 82 ? -4.660 -7.820 0.994 1.00 95.19 82 ASN A C 1
ATOM 679 O O . ASN A 1 82 ? -3.695 -8.580 0.967 1.00 95.19 82 ASN A O 1
ATOM 683 N N . LEU A 1 83 ? -5.550 -7.831 1.999 1.00 92.44 83 LEU A N 1
ATOM 684 C CA . LEU A 1 83 ? -5.436 -8.681 3.199 1.00 92.44 83 LEU A CA 1
ATOM 685 C C . LEU A 1 83 ? -5.223 -10.157 2.874 1.00 92.44 83 LEU A C 1
ATOM 687 O O . LEU A 1 83 ? -4.396 -10.805 3.501 1.00 92.44 83 LEU A O 1
ATOM 691 N N . ASP A 1 84 ? -5.941 -10.667 1.876 1.00 91.56 84 ASP A N 1
ATOM 692 C CA . ASP A 1 84 ? -5.918 -12.088 1.520 1.00 91.56 84 ASP A CA 1
ATOM 693 C C . ASP A 1 84 ? -4.592 -12.514 0.850 1.00 91.56 84 ASP A C 1
ATOM 695 O O . ASP A 1 84 ? -4.374 -13.692 0.587 1.00 91.56 84 ASP A O 1
ATOM 699 N N . GLU A 1 85 ? -3.695 -11.564 0.566 1.00 90.88 85 GLU A N 1
ATOM 700 C CA . GLU A 1 85 ? -2.350 -11.825 0.046 1.00 90.88 85 GLU A CA 1
ATOM 701 C C . GLU A 1 85 ? -1.245 -11.673 1.099 1.00 90.88 85 GLU A C 1
ATOM 703 O O . GLU A 1 85 ? -0.055 -11.751 0.763 1.00 90.88 85 GLU A O 1
ATOM 708 N N . LEU A 1 86 ? -1.616 -11.360 2.340 1.00 89.00 86 LEU A N 1
ATOM 709 C CA . LEU A 1 86 ? -0.674 -11.284 3.443 1.00 89.00 86 LEU A CA 1
ATOM 710 C C . LEU A 1 86 ? -0.400 -12.686 3.994 1.00 89.00 86 LEU A C 1
ATOM 712 O O . LEU A 1 86 ? -1.270 -13.551 3.994 1.00 89.00 86 LEU A O 1
ATOM 716 N N . ALA A 1 87 ? 0.830 -12.912 4.446 1.00 89.00 87 ALA A N 1
ATOM 717 C CA . ALA A 1 87 ? 1.215 -14.134 5.144 1.00 89.00 87 ALA A CA 1
ATOM 718 C C . ALA A 1 87 ? 0.727 -14.137 6.603 1.00 89.00 87 ALA A C 1
ATOM 720 O O . ALA A 1 87 ? 0.665 -15.189 7.233 1.00 89.00 87 ALA A O 1
ATOM 721 N N . GLU A 1 88 ? 0.426 -12.957 7.148 1.00 89.12 88 GLU A N 1
ATOM 722 C CA . GLU A 1 88 ? -0.116 -12.786 8.487 1.00 89.12 88 GLU A CA 1
ATOM 723 C C . GLU A 1 88 ? -1.534 -13.359 8.634 1.00 89.12 88 GLU A C 1
ATOM 725 O O . GLU A 1 88 ? -2.318 -13.387 7.685 1.00 89.12 88 GLU A O 1
ATOM 730 N N . ASP A 1 89 ? -1.886 -13.762 9.860 1.00 91.00 89 ASP A N 1
ATOM 731 C CA . ASP A 1 89 ? -3.246 -14.185 10.185 1.00 91.00 89 ASP A CA 1
ATOM 732 C C . ASP A 1 89 ? -4.241 -13.036 9.963 1.00 91.00 89 ASP A C 1
ATOM 734 O O . ASP A 1 89 ? -4.139 -11.956 10.556 1.00 91.00 89 ASP A O 1
ATOM 738 N N . ARG A 1 90 ? -5.209 -13.280 9.080 1.00 92.50 90 ARG A N 1
ATOM 739 C CA . ARG A 1 90 ? -6.156 -12.269 8.607 1.00 92.50 90 ARG A CA 1
ATOM 740 C C . ARG A 1 90 ? -6.982 -11.672 9.741 1.00 92.50 90 ARG A C 1
ATOM 742 O O . ARG A 1 90 ? -7.149 -10.453 9.788 1.00 92.50 90 ARG A O 1
ATOM 749 N N . ASP A 1 91 ? -7.494 -12.504 10.640 1.00 92.88 91 ASP A N 1
ATOM 750 C CA . ASP A 1 91 ? -8.382 -12.054 11.709 1.00 92.88 91 ASP A CA 1
ATOM 751 C C . ASP A 1 91 ? -7.600 -11.278 12.775 1.00 92.88 91 ASP A C 1
ATOM 753 O O . ASP A 1 91 ? -8.046 -10.217 13.220 1.00 92.88 91 ASP A O 1
ATOM 757 N N . ALA A 1 92 ? -6.384 -11.719 13.104 1.00 92.50 92 ALA A N 1
ATOM 758 C CA . ALA A 1 92 ? -5.480 -10.986 13.980 1.00 92.50 92 ALA A CA 1
ATOM 759 C C . ALA A 1 92 ? -5.136 -9.599 13.412 1.00 92.50 92 ALA A C 1
ATOM 761 O O . ALA A 1 92 ? -5.229 -8.600 14.133 1.00 92.50 92 ALA A O 1
ATOM 762 N N . VAL A 1 93 ? -4.801 -9.506 12.118 1.00 93.75 93 VAL A N 1
ATOM 763 C CA . VAL A 1 93 ? -4.529 -8.216 11.462 1.00 93.75 93 VAL A CA 1
ATOM 764 C C . VAL A 1 93 ? -5.767 -7.320 11.486 1.00 93.75 93 VAL A C 1
ATOM 766 O O . VAL A 1 93 ? -5.638 -6.126 11.755 1.00 93.75 93 VAL A O 1
ATOM 769 N N . LEU A 1 94 ? -6.966 -7.863 11.253 1.00 95.56 94 LEU A N 1
ATOM 770 C CA . LEU A 1 94 ? -8.216 -7.098 11.300 1.00 95.56 94 LEU A CA 1
ATOM 771 C C . LEU A 1 94 ? -8.504 -6.533 12.695 1.00 95.56 94 LEU A C 1
ATOM 773 O O . LEU A 1 94 ? -8.861 -5.359 12.803 1.00 95.56 94 LEU A O 1
ATOM 777 N N . VAL A 1 95 ? -8.312 -7.326 13.752 1.00 94.81 95 VAL A N 1
ATOM 778 C CA . VAL A 1 95 ? -8.475 -6.869 15.141 1.00 94.81 95 VAL A CA 1
ATOM 779 C C . VAL A 1 95 ? -7.515 -5.716 15.439 1.00 94.81 95 VAL A C 1
ATOM 781 O O . VAL A 1 95 ? -7.947 -4.659 15.901 1.00 94.81 95 VAL A O 1
ATOM 784 N N . GLN A 1 96 ? -6.230 -5.872 15.107 1.00 95.31 96 GLN A N 1
ATOM 785 C CA . GLN A 1 96 ? -5.227 -4.825 15.330 1.00 95.31 96 GLN A CA 1
ATOM 786 C C . GLN A 1 96 ? -5.509 -3.571 14.495 1.00 95.31 96 GLN A C 1
ATOM 788 O O . GLN A 1 96 ? -5.407 -2.447 14.992 1.00 95.31 96 GLN A O 1
ATOM 793 N N . ALA A 1 97 ? -5.896 -3.747 13.230 1.00 96.19 97 ALA A N 1
ATOM 794 C CA . ALA A 1 97 ? -6.234 -2.652 12.332 1.00 96.19 97 ALA A CA 1
ATOM 795 C C . ALA A 1 97 ? -7.426 -1.847 12.859 1.00 96.19 97 ALA A C 1
ATOM 797 O O . ALA A 1 97 ? -7.371 -0.616 12.869 1.00 96.19 97 ALA A O 1
ATOM 798 N N . HIS A 1 98 ? -8.466 -2.529 13.345 1.00 96.44 98 HIS A N 1
ATOM 799 C CA . HIS A 1 98 ? -9.628 -1.891 13.947 1.00 96.44 98 HIS A CA 1
ATOM 800 C C . HIS A 1 98 ? -9.242 -1.078 15.189 1.00 96.44 98 HIS A C 1
ATOM 802 O O . HIS A 1 98 ? -9.559 0.109 15.267 1.00 96.44 98 HIS A O 1
ATOM 808 N N . SER A 1 99 ? -8.481 -1.670 16.116 1.00 94.56 99 SER A N 1
ATOM 809 C CA . SER A 1 99 ? -8.015 -0.986 17.328 1.00 94.56 99 SER A CA 1
ATOM 810 C C . SER A 1 99 ? -7.104 0.211 17.039 1.00 94.56 99 SER A C 1
ATOM 812 O O . SER A 1 99 ? -7.117 1.182 17.793 1.00 94.56 99 SER A O 1
ATOM 814 N N . LYS A 1 100 ? -6.324 0.174 15.950 1.00 94.44 100 LYS A N 1
ATOM 815 C CA . LYS A 1 100 ? -5.403 1.256 15.573 1.00 94.44 100 LYS A CA 1
ATOM 816 C C . LYS A 1 100 ? -6.049 2.366 14.748 1.00 94.44 100 LYS A C 1
ATOM 818 O O . LYS A 1 100 ? -5.551 3.487 14.738 1.00 94.44 100 LYS A O 1
ATOM 823 N N . MET A 1 101 ? -7.161 2.091 14.071 1.00 95.25 101 MET A N 1
ATOM 824 C CA . MET A 1 101 ? -7.857 3.055 13.212 1.00 95.25 101 MET A CA 1
ATOM 825 C C . MET A 1 101 ? -8.077 4.449 13.855 1.00 95.25 101 MET A C 1
ATOM 827 O O . MET A 1 101 ? -7.875 5.452 13.159 1.00 95.25 101 MET A O 1
ATOM 831 N N . PRO A 1 102 ? -8.423 4.580 15.156 1.00 94.81 102 PRO A N 1
ATOM 832 C CA . PRO A 1 102 ? -8.621 5.886 15.790 1.00 94.81 102 PRO A CA 1
ATOM 833 C C . PRO A 1 102 ? -7.353 6.750 15.881 1.00 94.81 102 PRO A C 1
ATOM 835 O O . PRO A 1 102 ? -7.465 7.969 15.986 1.00 94.81 102 PRO A O 1
ATOM 838 N N . THR A 1 103 ? -6.153 6.158 15.815 1.00 95.50 103 THR A N 1
ATOM 839 C CA . THR A 1 103 ? -4.883 6.882 16.007 1.00 95.50 103 THR A CA 1
ATOM 840 C C . THR A 1 103 ? -4.379 7.593 14.750 1.00 95.50 103 THR A C 1
ATOM 842 O O . THR A 1 103 ? -3.385 8.313 14.815 1.00 95.50 103 THR A O 1
ATOM 845 N N . PHE A 1 104 ? -5.003 7.366 13.592 1.00 96.44 104 PHE A N 1
ATOM 846 C CA . PHE A 1 104 ? -4.631 8.026 12.338 1.00 96.44 104 PHE A CA 1
ATOM 847 C C . PHE A 1 104 ? -5.162 9.465 12.264 1.00 96.44 104 PHE A C 1
ATOM 849 O O . PHE A 1 104 ? -6.127 9.832 12.938 1.00 96.44 104 PHE A O 1
ATOM 856 N N . ASP A 1 105 ? -4.580 10.272 11.371 1.00 97.44 105 ASP A N 1
ATOM 857 C CA . ASP A 1 105 ? -5.159 11.558 10.973 1.00 97.44 105 ASP A CA 1
ATOM 858 C C . ASP A 1 105 ? -6.506 11.294 10.271 1.00 97.44 105 ASP A C 1
ATOM 860 O O . ASP A 1 105 ? -6.567 10.838 9.127 1.00 97.44 105 ASP A O 1
ATOM 864 N N . GLN A 1 106 ? -7.608 11.547 10.981 1.00 96.50 106 GLN A N 1
ATOM 865 C CA . GLN A 1 106 ? -8.960 11.194 10.536 1.00 96.50 106 GLN A CA 1
ATOM 866 C C . GLN A 1 106 ? -9.378 11.883 9.219 1.00 96.50 106 GLN A C 1
ATOM 868 O O . GLN A 1 106 ? -9.969 11.226 8.352 1.00 96.50 106 GLN A O 1
ATOM 873 N N . PRO A 1 107 ? -9.106 13.186 8.993 1.00 97.44 107 PRO A N 1
ATOM 874 C CA . PRO A 1 107 ? -9.243 13.797 7.669 1.00 97.44 107 PRO A CA 1
ATOM 875 C C . PRO A 1 107 ? -8.482 13.060 6.557 1.00 97.44 107 PRO A C 1
ATOM 877 O O . PRO A 1 107 ? -9.065 12.780 5.502 1.00 97.44 107 PRO A O 1
ATOM 880 N N . ARG A 1 108 ? -7.207 12.710 6.774 1.00 98.12 108 ARG A N 1
ATOM 881 C CA . ARG A 1 108 ? -6.404 11.993 5.768 1.00 98.12 108 ARG A CA 1
ATOM 882 C C . ARG A 1 108 ? -6.903 10.574 5.538 1.00 98.12 108 ARG A C 1
ATOM 884 O O . ARG A 1 108 ? -6.975 10.155 4.383 1.00 98.12 108 ARG A O 1
ATOM 891 N N . LEU A 1 109 ? -7.309 9.869 6.593 1.00 97.88 109 LEU A N 1
ATOM 892 C CA . LEU A 1 109 ? -7.833 8.510 6.504 1.00 97.88 109 LEU A CA 1
ATOM 893 C C . LEU A 1 109 ? -9.121 8.480 5.685 1.00 97.88 109 LEU A C 1
ATOM 895 O O . LEU A 1 109 ? -9.210 7.731 4.716 1.00 97.88 109 LEU A O 1
ATOM 899 N N . ARG A 1 110 ? -10.079 9.368 5.976 1.00 97.19 110 ARG A N 1
ATOM 900 C CA . ARG A 1 110 ? -11.313 9.489 5.181 1.00 97.19 110 ARG A CA 1
ATOM 901 C C . ARG A 1 110 ? -11.020 9.764 3.706 1.00 97.19 110 ARG A C 1
ATOM 903 O O . ARG A 1 110 ? -11.623 9.137 2.833 1.00 97.19 110 ARG A O 1
ATOM 910 N N . LYS A 1 111 ? -10.054 10.642 3.411 1.00 97.81 111 LYS A N 1
ATOM 911 C CA . LYS A 1 111 ? -9.615 10.918 2.033 1.00 97.81 111 LYS A CA 1
ATOM 912 C C . LYS A 1 111 ? -8.988 9.689 1.368 1.00 97.81 111 LYS A C 1
ATOM 914 O O . LYS A 1 111 ? -9.282 9.425 0.200 1.00 97.81 111 LYS A O 1
ATOM 919 N N . ALA A 1 112 ? -8.152 8.941 2.087 1.00 98.19 112 ALA A N 1
ATOM 920 C CA . ALA A 1 112 ? -7.532 7.717 1.589 1.00 98.19 112 ALA A CA 1
ATOM 921 C C . ALA A 1 112 ? -8.587 6.642 1.288 1.00 98.19 112 ALA A C 1
ATOM 923 O O . ALA A 1 112 ? -8.595 6.084 0.193 1.00 98.19 112 ALA A O 1
ATOM 924 N N . VAL A 1 113 ? -9.544 6.430 2.195 1.00 97.81 113 VAL A N 1
ATOM 925 C CA . VAL A 1 113 ? -10.662 5.493 2.008 1.00 97.81 113 VAL A CA 1
ATOM 926 C C . VAL A 1 113 ? -11.495 5.882 0.788 1.00 97.81 113 VAL A C 1
ATOM 928 O O . VAL A 1 113 ? -11.725 5.061 -0.100 1.00 97.81 113 VAL A O 1
ATOM 931 N N . ALA A 1 114 ? -11.891 7.153 0.681 1.00 97.06 114 ALA A N 1
ATOM 932 C CA . ALA A 1 114 ? -12.676 7.638 -0.451 1.00 97.06 114 ALA A CA 1
ATOM 933 C C . ALA A 1 114 ? -11.942 7.485 -1.796 1.00 97.06 114 ALA A C 1
ATOM 935 O O . ALA A 1 114 ? -12.582 7.216 -2.818 1.00 97.06 114 ALA A O 1
ATOM 936 N N . SER A 1 115 ? -10.615 7.624 -1.798 1.00 97.56 115 SER A N 1
ATOM 937 C CA . SER A 1 115 ? -9.801 7.613 -3.017 1.00 97.56 115 SER A CA 1
ATOM 938 C C . SER A 1 115 ? -9.357 6.215 -3.448 1.00 97.56 115 SER A C 1
ATOM 940 O O . SER A 1 115 ? -9.305 5.959 -4.650 1.00 97.56 115 SER A O 1
ATOM 942 N N . PHE A 1 116 ? -9.040 5.332 -2.495 1.00 98.00 116 PHE A N 1
ATOM 943 C CA . PHE A 1 116 ? -8.259 4.114 -2.746 1.00 98.00 116 PHE A CA 1
ATOM 944 C C . PHE A 1 116 ? -8.901 2.822 -2.228 1.00 98.00 116 PHE A C 1
ATOM 946 O O . PHE A 1 116 ? -8.501 1.748 -2.672 1.00 98.00 116 PHE A O 1
ATOM 953 N N . ALA A 1 117 ? -9.888 2.879 -1.325 1.00 97.50 117 ALA A N 1
ATOM 954 C CA . ALA A 1 117 ? -10.521 1.660 -0.823 1.00 97.50 117 ALA A CA 1
ATOM 955 C C . ALA A 1 117 ? -11.392 1.005 -1.904 1.00 97.50 117 ALA A C 1
ATOM 957 O O . ALA A 1 117 ? -12.222 1.676 -2.539 1.00 97.50 117 ALA A O 1
ATOM 958 N N . ASN A 1 118 ? -11.238 -0.309 -2.067 1.00 96.88 118 ASN A N 1
ATOM 959 C CA . ASN A 1 118 ? -12.138 -1.131 -2.866 1.00 96.88 118 ASN A CA 1
ATOM 960 C C . ASN A 1 118 ? -13.492 -1.320 -2.142 1.00 96.88 118 ASN A C 1
ATOM 962 O O . ASN A 1 118 ? -13.686 -0.878 -1.006 1.00 96.88 118 ASN A O 1
ATOM 966 N N . MET A 1 119 ? -14.462 -1.962 -2.797 1.00 95.88 119 MET A N 1
ATOM 967 C CA . MET A 1 119 ? -15.805 -2.126 -2.225 1.00 95.88 119 MET A CA 1
ATOM 968 C C . MET A 1 119 ? -15.831 -2.980 -0.950 1.00 95.88 119 MET A C 1
ATOM 970 O O . MET A 1 119 ? -16.588 -2.655 -0.033 1.00 95.88 119 MET A O 1
ATOM 974 N N . ALA A 1 120 ? -15.000 -4.022 -0.869 1.00 95.75 120 ALA A N 1
ATOM 975 C CA . ALA A 1 120 ? -14.903 -4.886 0.305 1.00 95.75 120 ALA A CA 1
ATOM 976 C C . ALA A 1 120 ? -14.329 -4.122 1.507 1.00 95.75 120 ALA A C 1
ATOM 978 O O . ALA A 1 120 ? -14.954 -4.085 2.565 1.00 95.75 120 ALA A O 1
ATOM 979 N N . THR A 1 121 ? -13.221 -3.405 1.318 1.00 97.19 121 THR A N 1
ATOM 980 C CA . THR A 1 121 ? -12.605 -2.557 2.346 1.00 97.19 121 THR A CA 1
ATOM 981 C C . THR A 1 121 ? -13.547 -1.442 2.795 1.00 97.19 121 THR A C 1
ATOM 983 O O . THR A 1 121 ? -13.664 -1.180 3.987 1.00 97.19 121 THR A O 1
ATOM 986 N N . ARG A 1 122 ? -14.305 -0.816 1.882 1.00 96.69 122 ARG A N 1
ATOM 987 C CA . ARG A 1 122 ? -15.334 0.170 2.267 1.00 96.69 122 ARG A CA 1
ATOM 988 C C . ARG A 1 122 ? -16.442 -0.444 3.117 1.00 96.69 122 ARG A C 1
ATOM 990 O O . ARG A 1 122 ? -16.921 0.212 4.035 1.00 96.69 122 ARG A O 1
ATOM 997 N N . LYS A 1 123 ? -16.882 -1.665 2.793 1.00 96.00 123 LYS A N 1
ATOM 998 C CA . LYS A 1 123 ? -17.905 -2.377 3.570 1.00 96.00 123 LYS A CA 1
ATOM 999 C C . LYS A 1 123 ? -17.395 -2.695 4.974 1.00 96.00 123 LYS A C 1
ATOM 1001 O O . LYS A 1 123 ? -18.102 -2.400 5.929 1.00 96.00 123 LYS A O 1
ATOM 1006 N N . LEU A 1 124 ? -16.173 -3.213 5.078 1.00 95.69 124 LEU A N 1
ATOM 1007 C CA . LEU A 1 124 ? -15.501 -3.486 6.348 1.00 95.69 124 LEU A CA 1
ATOM 1008 C C . LEU A 1 124 ? -15.396 -2.222 7.216 1.00 95.69 124 LEU A C 1
ATOM 1010 O O . LEU A 1 124 ? -15.832 -2.214 8.360 1.00 95.69 124 LEU A O 1
ATOM 1014 N N . LEU A 1 125 ? -14.881 -1.126 6.654 1.00 95.19 125 LEU A N 1
ATOM 1015 C CA . LEU A 1 125 ? -14.686 0.120 7.399 1.00 95.19 125 LEU A CA 1
ATOM 1016 C C . LEU A 1 125 ? -16.004 0.747 7.870 1.00 95.19 125 LEU A C 1
ATOM 1018 O O . LEU A 1 125 ? -16.051 1.294 8.966 1.00 95.19 125 LEU A O 1
ATOM 1022 N N . ARG A 1 126 ? -17.083 0.641 7.082 1.00 94.00 126 ARG A N 1
ATOM 1023 C CA . ARG A 1 126 ? -18.419 1.089 7.509 1.00 94.00 126 ARG A CA 1
ATOM 1024 C C . ARG A 1 126 ? -18.924 0.329 8.736 1.00 94.00 126 ARG A C 1
ATOM 1026 O O . ARG A 1 126 ? -19.411 0.952 9.676 1.00 94.00 126 ARG A O 1
ATOM 1033 N N . GLN A 1 127 ? -18.729 -0.993 8.754 1.00 93.56 127 GLN A N 1
ATOM 1034 C CA . GLN A 1 127 ? -19.094 -1.838 9.897 1.00 93.56 127 GLN A CA 1
ATOM 1035 C C . GLN A 1 127 ? -18.353 -1.417 11.171 1.00 93.56 127 GLN A C 1
ATOM 1037 O O . GLN A 1 127 ? -18.954 -1.385 12.239 1.00 93.56 127 GLN A O 1
ATOM 1042 N N . TRP A 1 128 ? -17.079 -1.040 11.056 1.00 93.19 128 TRP A N 1
ATOM 1043 C CA . TRP A 1 128 ? -16.283 -0.548 12.184 1.00 93.19 128 TRP A CA 1
ATOM 1044 C C . TRP A 1 128 ? -16.744 0.812 12.710 1.00 93.19 128 TRP A C 1
ATOM 1046 O O . TRP A 1 128 ? -16.694 1.060 13.910 1.00 93.19 128 TRP A O 1
ATOM 1056 N N . THR A 1 129 ? -17.211 1.699 11.831 1.00 85.44 129 THR A N 1
ATOM 1057 C CA . THR A 1 129 ? -17.676 3.038 12.225 1.00 85.44 129 THR A CA 1
ATOM 1058 C C . THR A 1 129 ? -19.139 3.084 12.672 1.00 85.44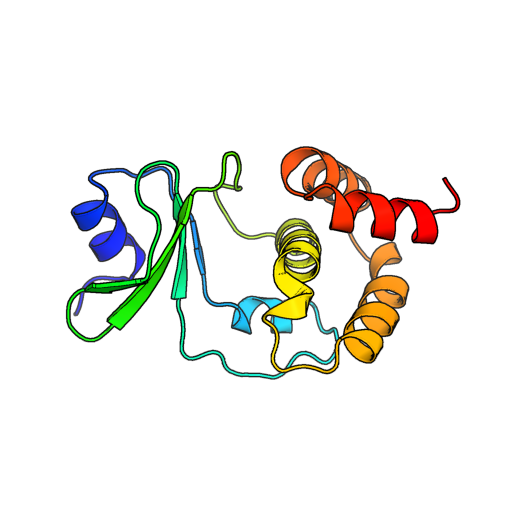 129 THR A C 1
ATOM 1060 O O . THR A 1 129 ? -19.613 4.158 13.030 1.00 85.44 129 THR A O 1
ATOM 1063 N N . GLY A 1 130 ? -19.859 1.956 12.639 1.00 74.62 130 GLY A N 1
ATOM 1064 C CA . GLY A 1 130 ? -21.287 1.902 12.971 1.00 74.62 130 GLY A CA 1
ATOM 1065 C C . GLY A 1 130 ? -22.175 2.721 12.024 1.00 74.62 130 GLY A C 1
ATOM 1066 O O . GLY A 1 130 ? -23.203 3.232 12.463 1.00 74.62 130 GLY A O 1
ATOM 1067 N N . ALA A 1 131 ? -21.756 2.879 10.760 1.00 53.69 131 ALA A N 1
ATOM 1068 C CA . ALA A 1 131 ? -22.385 3.736 9.747 1.00 53.69 131 ALA A CA 1
ATOM 1069 C C . ALA A 1 131 ? -22.875 2.955 8.520 1.00 53.69 131 ALA A C 1
ATOM 1071 O O . ALA A 1 131 ? -22.222 1.952 8.141 1.00 53.69 131 ALA A O 1
#

Radius of gyration: 15.34 Å; chains: 1; bounding box: 48×28×38 Å